Protein AF-A0A522U649-F1 (afdb_monomer)

Mean predicted aligned error: 7.78 Å

Radius of gyration: 14.53 Å; Cα contacts (8 Å, |Δi|>4): 89; chains: 1; bounding box: 38×26×35 Å

Nearest PDB structures (foldseek):
  6kn5-assembly1_A  TM=2.388E-01  e=5.925E+00  Homo sapiens

Structure (mmCIF, N/CA/C/O backbone):
data_AF-A0A522U649-F1
#
_entry.id   AF-A0A522U649-F1
#
loop_
_atom_site.group_PDB
_atom_site.id
_atom_site.type_symbol
_atom_site.label_atom_id
_atom_site.label_alt_id
_atom_site.label_comp_id
_atom_site.label_asym_id
_atom_site.label_entity_id
_atom_site.label_seq_id
_atom_site.pdbx_PDB_ins_code
_atom_site.Cartn_x
_atom_site.Cartn_y
_atom_site.Cartn_z
_atom_site.occupancy
_atom_site.B_iso_or_equiv
_atom_site.auth_seq_id
_atom_site.auth_comp_id
_atom_site.auth_asym_id
_atom_site.auth_atom_id
_atom_site.pdbx_PDB_model_num
ATOM 1 N N . MET A 1 1 ? 24.042 6.105 -14.793 1.00 60.78 1 MET A N 1
ATOM 2 C CA . MET A 1 1 ? 22.923 7.068 -14.619 1.00 60.78 1 MET A CA 1
ATOM 3 C C . MET A 1 1 ? 21.553 6.393 -14.651 1.00 60.78 1 MET A C 1
ATOM 5 O O . MET A 1 1 ? 20.691 6.826 -13.901 1.00 60.78 1 MET A O 1
ATOM 9 N N . GLU A 1 2 ? 21.332 5.354 -15.465 1.00 62.62 2 GLU A N 1
ATOM 10 C CA . GLU A 1 2 ? 20.043 4.635 -15.503 1.00 62.62 2 GLU A CA 1
ATOM 11 C C . GLU A 1 2 ? 19.763 3.792 -14.249 1.00 62.62 2 GLU A C 1
ATOM 13 O O . GLU A 1 2 ? 18.653 3.847 -13.729 1.00 62.62 2 GLU A O 1
ATOM 18 N N . GLU A 1 3 ? 20.771 3.117 -13.685 1.00 68.62 3 GLU A N 1
ATOM 19 C CA . GLU A 1 3 ? 20.616 2.338 -12.440 1.00 68.62 3 GLU A CA 1
ATOM 20 C C . GLU A 1 3 ? 20.117 3.188 -11.263 1.00 68.62 3 GLU A C 1
ATOM 22 O O . GLU A 1 3 ? 19.219 2.775 -10.535 1.00 68.62 3 GLU A O 1
ATOM 27 N N . GLY A 1 4 ? 20.623 4.418 -11.115 1.00 70.75 4 GLY A N 1
ATOM 28 C CA . GLY A 1 4 ? 20.170 5.335 -10.064 1.00 70.75 4 GLY A CA 1
ATOM 29 C C . GLY A 1 4 ? 18.702 5.749 -10.215 1.00 70.75 4 GLY A C 1
ATOM 30 O O . GLY A 1 4 ? 18.001 5.898 -9.217 1.00 70.75 4 GLY A O 1
ATOM 31 N N . ARG A 1 5 ? 18.203 5.877 -11.454 1.00 70.50 5 ARG A N 1
ATOM 32 C CA . ARG A 1 5 ? 16.780 6.158 -11.708 1.00 70.50 5 ARG A CA 1
ATOM 33 C C . ARG A 1 5 ? 15.907 4.944 -11.412 1.00 70.50 5 ARG A C 1
ATOM 35 O O . ARG A 1 5 ? 14.836 5.113 -10.842 1.00 70.50 5 ARG A O 1
ATOM 42 N N . ALA A 1 6 ? 16.363 3.744 -11.768 1.00 76.56 6 ALA A N 1
ATOM 43 C CA . ALA A 1 6 ? 15.642 2.505 -11.486 1.00 76.56 6 ALA A CA 1
ATOM 44 C C . ALA A 1 6 ? 15.506 2.257 -9.973 1.00 76.56 6 ALA A C 1
ATOM 46 O O . ALA A 1 6 ? 14.418 1.930 -9.501 1.00 76.56 6 ALA A O 1
ATOM 47 N N . ILE A 1 7 ? 16.577 2.493 -9.205 1.00 82.31 7 ILE A N 1
ATOM 48 C CA . ILE A 1 7 ? 16.556 2.409 -7.736 1.00 82.31 7 ILE A CA 1
ATOM 49 C C . ILE A 1 7 ? 15.599 3.457 -7.153 1.00 82.31 7 ILE A C 1
ATOM 51 O O . ILE A 1 7 ? 14.710 3.104 -6.382 1.00 82.31 7 ILE A O 1
ATOM 55 N N . GLY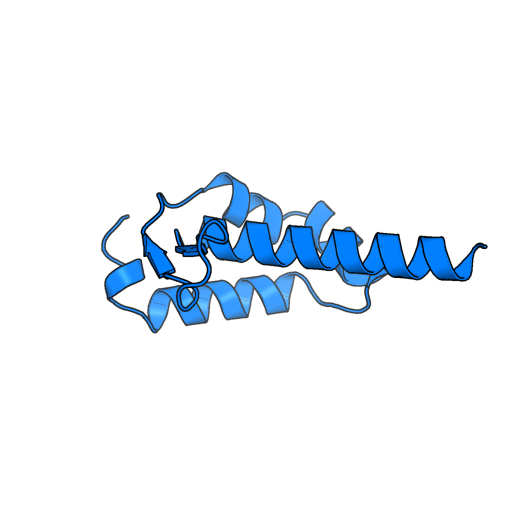 A 1 8 ? 15.704 4.718 -7.585 1.00 87.88 8 GLY A N 1
ATOM 56 C CA . GLY A 1 8 ? 14.822 5.785 -7.103 1.00 87.88 8 GLY A CA 1
ATOM 57 C C . GLY A 1 8 ? 13.340 5.540 -7.411 1.00 87.88 8 GLY A C 1
ATOM 58 O O . GLY A 1 8 ? 12.486 5.775 -6.560 1.00 87.88 8 GLY A O 1
ATOM 59 N N . ALA A 1 9 ? 13.022 5.017 -8.599 1.00 90.56 9 ALA A N 1
ATOM 60 C CA . ALA A 1 9 ? 11.654 4.659 -8.970 1.00 90.56 9 ALA A CA 1
ATOM 61 C C . ALA A 1 9 ? 11.110 3.513 -8.105 1.00 90.56 9 ALA A C 1
ATOM 63 O O 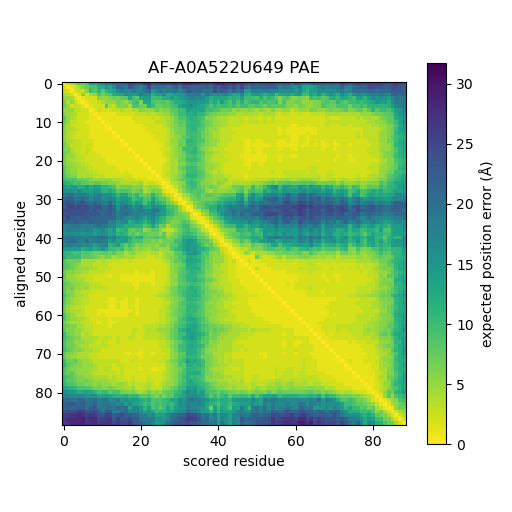. ALA A 1 9 ? 9.974 3.579 -7.634 1.00 90.56 9 ALA A O 1
ATOM 64 N N . ARG A 1 10 ? 11.931 2.488 -7.846 1.00 93.06 10 ARG A N 1
ATOM 65 C CA . ARG A 1 10 ? 11.569 1.386 -6.951 1.00 93.06 10 ARG A CA 1
ATOM 66 C C . ARG A 1 10 ? 11.299 1.882 -5.533 1.00 93.06 10 ARG A C 1
ATOM 68 O O . ARG A 1 10 ? 10.273 1.528 -4.958 1.00 93.06 10 ARG A O 1
ATOM 75 N N . ASP A 1 11 ? 12.178 2.714 -4.987 1.00 93.12 11 ASP A N 1
ATOM 76 C CA . ASP A 1 11 ? 12.025 3.256 -3.634 1.00 93.12 11 ASP A CA 1
ATOM 77 C C . ASP A 1 11 ? 10.782 4.141 -3.511 1.00 93.12 11 ASP A C 1
ATOM 79 O O . ASP A 1 11 ? 10.056 4.048 -2.519 1.00 93.12 11 ASP A O 1
ATOM 83 N N . LEU A 1 12 ? 10.481 4.932 -4.545 1.00 94.12 12 LEU A N 1
ATOM 84 C CA . LEU A 1 12 ? 9.259 5.726 -4.606 1.00 94.12 12 LEU A CA 1
ATOM 85 C C . LEU A 1 12 ? 8.006 4.843 -4.592 1.00 94.12 12 LEU A C 1
ATOM 87 O O . LEU A 1 12 ? 7.092 5.093 -3.810 1.00 94.12 12 LEU A O 1
ATOM 91 N N . ILE A 1 13 ? 7.966 3.789 -5.411 1.00 95.19 13 ILE A N 1
ATOM 92 C CA . ILE A 1 13 ? 6.835 2.852 -5.434 1.00 95.19 13 ILE A CA 1
ATOM 93 C C . ILE A 1 13 ? 6.651 2.199 -4.057 1.00 95.19 13 ILE A C 1
ATOM 95 O O . ILE A 1 13 ? 5.534 2.139 -3.540 1.00 95.19 13 ILE A O 1
ATOM 99 N N . LEU A 1 14 ? 7.741 1.763 -3.419 1.00 93.75 14 LEU A N 1
ATOM 100 C CA . LEU A 1 14 ? 7.693 1.208 -2.065 1.00 93.75 14 LEU A CA 1
ATOM 101 C C . LEU A 1 14 ? 7.170 2.226 -1.042 1.00 93.75 14 LEU A C 1
ATOM 103 O O . LEU A 1 14 ? 6.400 1.856 -0.156 1.00 93.75 14 LEU A O 1
ATOM 107 N N . ALA A 1 15 ? 7.562 3.496 -1.155 1.00 92.38 15 ALA A N 1
ATOM 108 C CA . ALA A 1 15 ? 7.067 4.563 -0.291 1.00 92.38 15 ALA A CA 1
ATOM 109 C C . ALA A 1 15 ? 5.557 4.794 -0.469 1.00 92.38 15 ALA A C 1
ATOM 111 O O . ALA A 1 15 ? 4.847 4.909 0.528 1.00 92.38 15 ALA A O 1
ATOM 112 N N . VAL A 1 16 ? 5.051 4.767 -1.708 1.00 94.25 16 VAL A N 1
ATOM 113 C CA . VAL A 1 16 ? 3.611 4.876 -2.004 1.00 94.25 16 VAL A CA 1
ATOM 114 C C . VAL A 1 16 ? 2.824 3.741 -1.347 1.00 94.25 16 VAL A C 1
ATOM 116 O O . VAL A 1 16 ? 1.821 4.000 -0.688 1.00 94.25 16 VAL A O 1
ATOM 119 N N . PHE A 1 17 ? 3.291 2.492 -1.456 1.00 94.88 17 PHE A N 1
ATOM 120 C CA . PHE A 1 17 ? 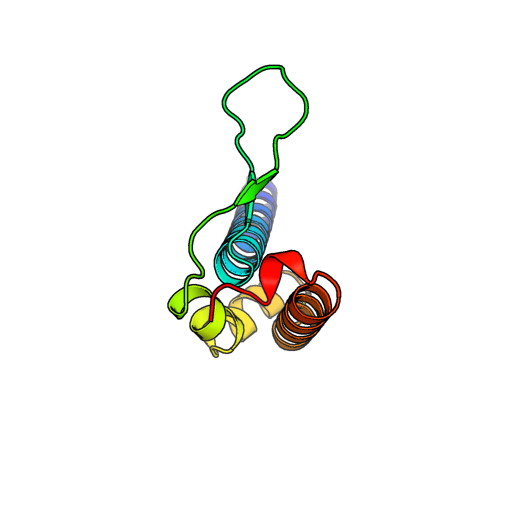2.627 1.367 -0.787 1.00 94.88 17 PHE A CA 1
ATOM 121 C C . PHE A 1 17 ? 2.634 1.502 0.732 1.00 94.88 17 PHE A C 1
ATOM 123 O O . PHE A 1 17 ? 1.610 1.265 1.366 1.00 94.88 17 PHE A O 1
ATOM 130 N N . ARG A 1 18 ? 3.765 1.900 1.325 1.00 91.88 18 ARG A N 1
ATOM 131 C CA . ARG A 1 18 ? 3.857 2.115 2.776 1.00 91.88 18 ARG A CA 1
ATOM 132 C C . ARG A 1 18 ? 2.874 3.181 3.247 1.00 91.88 18 ARG A C 1
ATOM 134 O O . ARG A 1 18 ? 2.207 2.960 4.252 1.00 91.88 18 ARG A O 1
ATOM 141 N N . LEU A 1 19 ? 2.760 4.286 2.510 1.00 90.94 19 LEU A N 1
ATOM 142 C CA . LEU A 1 19 ? 1.815 5.355 2.817 1.00 90.94 19 LEU A CA 1
ATOM 143 C C . LEU A 1 19 ? 0.366 4.871 2.694 1.00 90.94 19 LEU A C 1
ATOM 145 O O . LEU A 1 19 ? -0.404 5.035 3.631 1.00 90.94 19 LEU A O 1
ATOM 149 N N . ALA A 1 20 ? 0.014 4.197 1.596 1.00 92.31 20 ALA A N 1
ATOM 150 C CA . ALA A 1 20 ? -1.338 3.680 1.392 1.00 92.31 20 ALA A CA 1
ATOM 151 C C . ALA A 1 20 ? -1.751 2.658 2.464 1.00 92.31 20 ALA A C 1
ATOM 153 O O . ALA A 1 20 ? -2.887 2.670 2.933 1.00 92.31 20 ALA A O 1
ATOM 154 N N . VAL A 1 21 ? -0.831 1.786 2.891 1.00 91.81 21 VAL A N 1
ATOM 155 C CA . VAL A 1 21 ? -1.072 0.873 4.018 1.00 91.81 21 VAL A CA 1
ATOM 156 C C . VAL A 1 21 ? -1.269 1.665 5.307 1.00 91.81 21 VAL A C 1
ATOM 158 O O . VAL A 1 21 ? -2.254 1.447 6.001 1.00 91.81 21 VAL A O 1
ATOM 161 N N . ALA A 1 22 ? -0.374 2.601 5.619 1.00 88.56 22 ALA A N 1
ATOM 162 C CA . ALA A 1 22 ? -0.451 3.417 6.828 1.00 88.56 22 ALA A CA 1
ATOM 163 C C . ALA A 1 22 ? -1.785 4.185 6.920 1.00 88.56 22 ALA A C 1
ATOM 165 O O . ALA A 1 22 ? -2.481 4.093 7.932 1.00 88.56 22 ALA A O 1
ATOM 166 N N . ASP A 1 23 ? -2.206 4.827 5.831 1.00 89.12 23 ASP A N 1
ATOM 167 C CA . ASP A 1 23 ? -3.474 5.553 5.732 1.00 89.12 23 ASP A CA 1
ATOM 168 C C . ASP A 1 23 ? -4.696 4.627 5.784 1.00 89.12 23 ASP A C 1
ATOM 170 O O . ASP A 1 23 ? -5.683 4.930 6.460 1.00 89.12 23 ASP A O 1
ATOM 174 N N . SER A 1 24 ? -4.626 3.452 5.147 1.00 89.25 24 SER A N 1
ATOM 175 C CA . SER A 1 24 ? -5.678 2.434 5.252 1.00 89.25 24 SER A CA 1
ATOM 176 C C . SER A 1 24 ? -5.792 1.857 6.667 1.00 89.25 24 SER A C 1
ATOM 178 O O . SER A 1 24 ? -6.850 1.344 7.034 1.00 89.25 24 SER A O 1
ATOM 180 N N . LEU A 1 25 ? -4.716 1.894 7.454 1.00 87.12 25 LEU A N 1
ATOM 181 C CA . LEU A 1 25 ? -4.706 1.492 8.858 1.00 87.12 25 LEU A CA 1
ATOM 182 C C . LEU A 1 25 ? -5.048 2.654 9.802 1.00 87.12 25 LEU A C 1
ATOM 184 O O . LEU A 1 25 ? -5.228 2.412 10.990 1.00 87.12 25 LEU A O 1
ATOM 188 N N . GLY A 1 26 ? -5.121 3.900 9.321 1.00 84.81 26 GLY A N 1
ATOM 189 C CA . GLY A 1 26 ? -5.270 5.074 10.186 1.00 84.81 26 GLY A CA 1
ATOM 190 C C . GLY A 1 26 ? -4.065 5.263 11.116 1.00 84.81 26 GLY A C 1
ATOM 191 O O . GLY A 1 26 ? -4.212 5.657 12.274 1.00 84.81 26 GLY A O 1
ATOM 192 N N . VAL A 1 27 ? -2.865 4.920 10.646 1.00 82.75 27 VAL A N 1
ATOM 193 C CA . VAL A 1 27 ? -1.617 5.022 11.407 1.00 82.75 27 VAL A CA 1
ATOM 194 C C . VAL A 1 27 ? -0.710 6.033 10.743 1.00 82.75 27 VAL A C 1
ATOM 196 O O . VAL A 1 27 ? -0.308 5.840 9.604 1.00 82.75 27 VAL A O 1
ATOM 199 N N . TRP A 1 28 ? -0.322 7.070 11.475 1.00 74.12 28 TRP A N 1
ATOM 200 C CA . TRP A 1 28 ? 0.673 8.031 11.023 1.00 74.12 28 TRP A CA 1
ATOM 201 C C . TRP A 1 28 ? 1.950 7.867 11.846 1.00 74.12 28 TRP A C 1
ATOM 203 O O . TRP A 1 28 ? 1.919 7.545 13.036 1.00 74.12 28 TRP A O 1
ATOM 213 N N . TYR A 1 29 ? 3.092 8.050 11.196 1.00 65.75 29 TYR A N 1
ATOM 214 C CA . TYR A 1 29 ? 4.389 8.059 11.858 1.00 65.75 29 TYR A CA 1
ATOM 215 C C . TYR A 1 29 ? 4.917 9.487 11.808 1.00 65.75 29 TYR A C 1
ATOM 217 O O . TYR A 1 29 ? 5.241 9.998 10.739 1.00 65.75 29 TYR A O 1
ATOM 225 N N . GLY A 1 30 ? 4.957 10.154 12.963 1.00 60.50 30 GLY A N 1
ATOM 226 C CA . GLY A 1 30 ? 5.576 11.472 13.065 1.00 60.50 30 GLY A CA 1
ATOM 227 C C . GLY A 1 30 ? 7.091 11.344 12.918 1.00 60.50 30 GLY A C 1
ATOM 228 O O . GLY A 1 30 ? 7.718 10.622 13.695 1.00 60.50 30 GLY A O 1
ATOM 229 N N . HIS A 1 31 ? 7.667 12.036 11.934 1.00 55.53 31 HIS A N 1
ATOM 230 C CA . HIS A 1 31 ? 9.118 12.097 11.710 1.00 55.53 31 HIS A CA 1
ATOM 231 C C . HIS A 1 31 ? 9.761 13.391 12.241 1.00 55.53 31 HIS A C 1
ATOM 233 O O . HIS A 1 31 ? 10.965 13.576 12.086 1.00 55.53 31 HIS A O 1
ATOM 239 N N . ASP A 1 32 ? 8.984 14.267 12.885 1.00 57.00 32 ASP A N 1
ATOM 240 C CA . ASP A 1 32 ? 9.394 15.653 13.154 1.00 57.00 32 ASP A CA 1
ATOM 241 C C . ASP A 1 32 ? 10.313 15.855 14.373 1.00 57.00 32 ASP A C 1
ATOM 243 O O . ASP A 1 32 ? 10.784 16.968 14.592 1.00 57.00 32 ASP A O 1
ATOM 247 N N . GLU A 1 33 ? 10.631 14.827 15.166 1.00 43.91 33 GLU A N 1
ATOM 248 C CA . GLU A 1 33 ? 11.479 14.998 16.356 1.00 43.91 33 GLU A CA 1
ATOM 249 C C . GLU A 1 33 ? 12.538 13.895 16.507 1.00 43.91 33 GLU A C 1
ATOM 251 O O . GLU A 1 33 ? 12.285 12.751 16.133 1.00 43.91 33 GLU A O 1
ATOM 256 N N . PRO A 1 34 ? 13.691 14.179 17.154 1.00 57.44 34 PRO A N 1
ATOM 257 C CA . PRO A 1 34 ? 14.722 13.185 17.503 1.00 57.44 34 PRO A CA 1
ATOM 258 C C . PRO A 1 34 ? 14.257 12.120 18.526 1.00 57.44 34 PRO A C 1
ATOM 260 O O . PRO A 1 34 ? 15.064 11.362 19.061 1.00 57.44 34 PRO A O 1
ATOM 263 N N . ALA A 1 35 ? 12.959 12.075 18.828 1.00 55.31 35 ALA A N 1
ATOM 264 C CA . ALA A 1 35 ? 12.311 11.104 19.694 1.00 55.31 35 ALA A CA 1
ATOM 265 C C . ALA A 1 35 ? 12.057 9.775 18.945 1.00 55.31 35 ALA A C 1
ATOM 267 O O . ALA A 1 35 ? 12.014 9.758 17.714 1.00 55.31 35 ALA A O 1
ATOM 268 N N . PRO A 1 36 ? 11.855 8.643 19.653 1.00 58.44 36 PRO A N 1
ATOM 269 C CA . PRO A 1 36 ? 11.422 7.406 19.005 1.00 58.44 36 PRO A CA 1
ATOM 270 C C . PRO A 1 36 ? 10.158 7.660 18.181 1.00 58.44 36 PRO A C 1
ATOM 272 O O . PRO A 1 36 ? 9.270 8.372 18.648 1.00 58.44 36 PRO A O 1
ATOM 275 N N . VAL A 1 37 ? 10.095 7.080 16.975 1.00 60.88 37 VAL A N 1
ATOM 276 C CA . VAL A 1 37 ? 8.984 7.241 16.023 1.00 60.88 37 VAL A CA 1
ATOM 277 C C . VAL A 1 37 ? 7.658 7.044 16.761 1.00 60.88 37 VAL A C 1
ATOM 279 O O . VAL A 1 37 ? 7.293 5.925 17.132 1.00 60.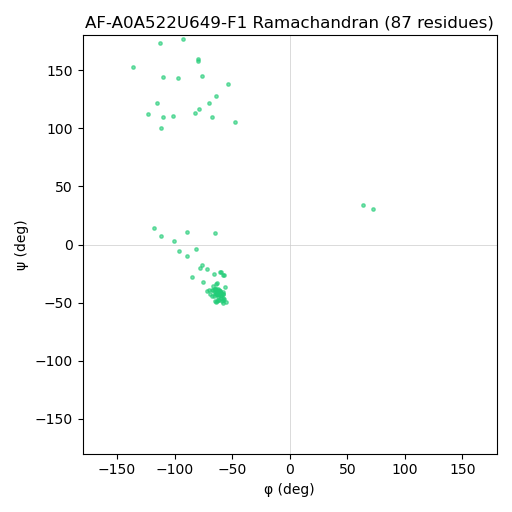88 37 VAL A O 1
ATOM 282 N N . LYS A 1 38 ? 6.946 8.145 17.020 1.00 60.22 38 LYS A N 1
ATOM 283 C CA . LYS A 1 38 ? 5.664 8.106 17.721 1.00 60.22 38 LYS A CA 1
ATOM 284 C C . LYS A 1 38 ? 4.610 7.675 16.709 1.00 60.22 38 LYS A C 1
ATOM 286 O O . LYS A 1 38 ? 4.362 8.373 15.727 1.00 60.22 38 LYS A O 1
ATOM 291 N N . ARG A 1 39 ? 3.996 6.517 16.956 1.00 66.81 39 ARG A N 1
ATOM 292 C CA . ARG A 1 39 ? 2.787 6.084 16.250 1.00 66.81 39 ARG A CA 1
ATOM 293 C C . ARG A 1 39 ? 1.655 7.021 16.668 1.00 66.81 39 ARG A C 1
ATOM 295 O O . ARG A 1 39 ? 1.218 6.975 17.817 1.00 66.81 39 ARG A O 1
ATOM 302 N N . THR A 1 40 ? 1.202 7.876 15.765 1.00 67.44 40 THR A N 1
ATOM 303 C CA . THR A 1 40 ? 0.015 8.707 15.960 1.00 67.44 40 THR A CA 1
ATOM 304 C C . THR A 1 40 ? -1.186 8.043 15.300 1.00 67.44 40 THR A C 1
ATOM 306 O O . THR A 1 40 ? -1.080 7.384 14.264 1.00 67.44 40 THR A O 1
ATOM 309 N N . LYS A 1 41 ? -2.349 8.161 15.945 1.00 66.31 41 LYS A N 1
ATOM 310 C CA .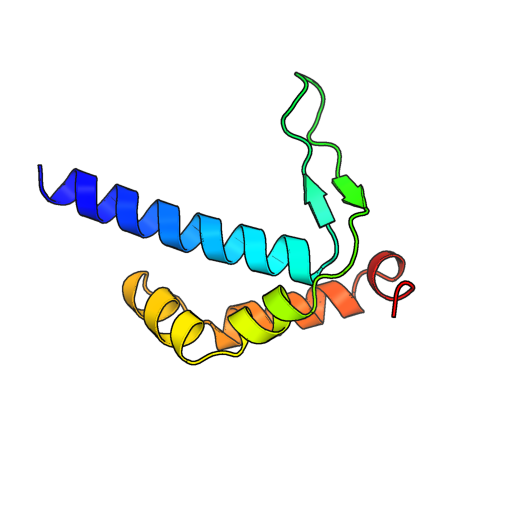 LYS A 1 41 ? -3.607 7.656 15.398 1.00 66.31 41 LYS A CA 1
ATOM 311 C C . LYS A 1 41 ? -4.139 8.696 14.412 1.00 66.31 41 LYS A C 1
ATOM 313 O O . LYS A 1 41 ? -4.451 9.811 14.822 1.00 66.31 41 LYS A O 1
ATOM 318 N N . GLY A 1 42 ? -4.166 8.343 13.133 1.00 66.44 42 GLY A N 1
ATOM 319 C CA . GLY A 1 42 ? -4.777 9.127 12.064 1.00 66.44 42 GLY A CA 1
ATOM 320 C C . GLY A 1 42 ? -6.231 8.716 11.822 1.00 66.44 42 GLY A C 1
ATOM 321 O O . GLY A 1 42 ? -6.743 7.778 12.439 1.00 66.44 42 GLY A O 1
ATOM 322 N N . GLY A 1 43 ? -6.902 9.425 10.913 1.00 70.56 43 GLY A N 1
ATOM 323 C CA . GLY A 1 43 ? -8.191 8.992 10.372 1.00 70.56 43 GLY A CA 1
ATOM 324 C C . GLY A 1 43 ? -8.002 7.872 9.347 1.00 70.56 43 GLY A C 1
ATOM 325 O O . GLY A 1 43 ? -7.017 7.876 8.611 1.00 70.56 43 GLY A O 1
ATOM 326 N N . LEU A 1 44 ? -8.938 6.922 9.296 1.00 77.19 44 LEU A N 1
ATOM 327 C CA . LEU A 1 44 ? -8.968 5.912 8.236 1.00 77.19 44 LEU A CA 1
ATOM 328 C C . LEU A 1 44 ? -9.213 6.598 6.889 1.00 77.19 44 LEU A C 1
ATOM 330 O O . LEU A 1 44 ? -10.189 7.335 6.741 1.00 77.19 44 LEU A O 1
ATOM 334 N N . ASN A 1 45 ? -8.358 6.328 5.904 1.00 82.31 45 ASN A N 1
ATOM 335 C CA . ASN A 1 45 ? -8.568 6.798 4.540 1.00 82.31 45 ASN A CA 1
ATOM 336 C C . ASN A 1 45 ? -9.115 5.663 3.661 1.00 82.31 45 ASN A C 1
ATOM 338 O O . ASN A 1 45 ? -8.412 4.702 3.339 1.00 82.31 45 ASN A O 1
ATOM 342 N N . VAL A 1 46 ? -10.380 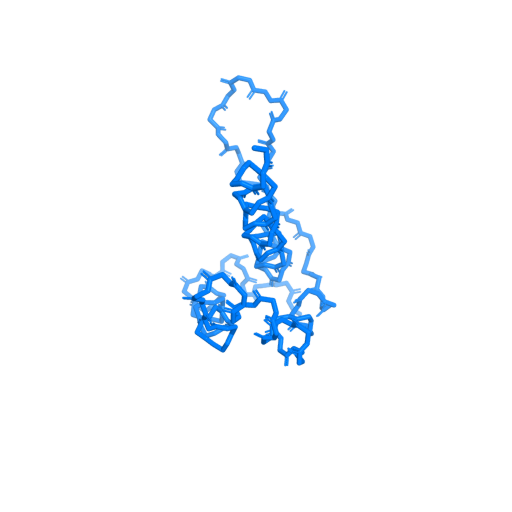5.788 3.255 1.00 83.44 46 VAL A N 1
ATOM 343 C CA . VAL A 1 46 ? -11.059 4.803 2.399 1.00 83.44 46 VAL A CA 1
ATOM 344 C C . VAL A 1 46 ? -10.414 4.728 1.012 1.00 83.44 46 VAL A C 1
ATOM 346 O O . VAL A 1 46 ? -10.233 3.627 0.486 1.00 83.44 46 VAL A O 1
ATOM 349 N N . GLU A 1 47 ? -9.986 5.864 0.457 1.00 90.31 47 GLU A N 1
ATOM 350 C CA . GLU A 1 47 ? -9.347 5.937 -0.863 1.00 90.31 47 GLU A CA 1
ATOM 351 C C . GLU A 1 47 ? -8.019 5.171 -0.883 1.00 90.31 47 GLU A C 1
ATOM 353 O O . GLU A 1 47 ? -7.678 4.532 -1.877 1.00 90.31 47 GLU A O 1
ATOM 358 N N . ALA A 1 48 ? -7.291 5.148 0.238 1.00 90.81 48 ALA A N 1
ATOM 359 C CA . ALA A 1 48 ? -6.062 4.367 0.360 1.00 90.81 48 ALA A CA 1
ATOM 360 C C . ALA A 1 48 ? -6.338 2.854 0.260 1.00 90.81 48 ALA A C 1
ATOM 362 O O . ALA A 1 48 ? -5.632 2.124 -0.442 1.00 90.81 48 ALA A O 1
ATOM 363 N N . GLY A 1 49 ? -7.418 2.383 0.889 1.00 90.12 49 GLY A N 1
ATOM 364 C CA . GLY A 1 49 ? -7.875 0.999 0.756 1.00 90.12 49 GLY A CA 1
ATOM 365 C C . GLY A 1 49 ? -8.380 0.668 -0.654 1.00 90.12 49 GLY A C 1
ATOM 366 O O . GLY A 1 49 ? -8.189 -0.445 -1.145 1.00 90.12 49 GLY A O 1
ATOM 367 N N . GLU A 1 50 ? -9.034 1.607 -1.338 1.00 94.31 50 GLU A N 1
ATOM 368 C CA . GLU A 1 50 ? -9.421 1.465 -2.751 1.00 94.31 50 GLU A CA 1
ATOM 369 C C . GLU A 1 50 ? -8.209 1.394 -3.679 1.00 94.31 50 GLU A C 1
ATOM 371 O O . GLU A 1 50 ? -8.141 0.497 -4.523 1.00 94.31 50 GLU A O 1
ATOM 376 N N . PHE A 1 51 ? -7.211 2.254 -3.468 1.00 95.38 51 PHE A N 1
ATOM 377 C CA . PHE A 1 51 ? -5.949 2.217 -4.196 1.00 95.38 51 PHE A CA 1
ATOM 378 C C . PHE A 1 51 ? -5.286 0.842 -4.084 1.00 95.38 51 PHE A C 1
ATOM 380 O O . PHE A 1 51 ? -4.970 0.252 -5.117 1.00 95.38 51 PHE A O 1
ATOM 387 N N . LEU A 1 52 ? -5.148 0.284 -2.873 1.00 94.69 52 LEU A N 1
ATOM 388 C CA . LEU A 1 52 ? -4.514 -1.027 -2.648 1.00 94.69 52 LEU A CA 1
ATOM 389 C C . LEU A 1 52 ? -5.219 -2.185 -3.377 1.00 94.69 52 LEU A C 1
ATOM 391 O O . LEU A 1 52 ? -4.592 -3.205 -3.666 1.00 94.69 52 LEU A O 1
ATOM 395 N N . ARG A 1 53 ? -6.511 -2.031 -3.692 1.00 96.00 53 ARG A N 1
ATOM 396 C CA . ARG A 1 53 ? -7.327 -3.010 -4.432 1.00 96.00 53 ARG A CA 1
ATOM 397 C C . ARG A 1 53 ? -7.411 -2.715 -5.933 1.00 96.00 53 ARG A C 1
ATOM 399 O O . ARG A 1 53 ? -7.999 -3.501 -6.675 1.00 96.00 53 ARG A O 1
ATOM 406 N N . SER A 1 54 ? -6.858 -1.593 -6.383 1.00 96.88 54 SER A N 1
ATOM 407 C CA . SER A 1 54 ? -6.985 -1.126 -7.760 1.00 96.88 54 SER A CA 1
ATOM 408 C C . SER A 1 54 ? -6.022 -1.841 -8.725 1.00 96.88 54 SER A C 1
ATOM 410 O O . SER A 1 54 ? -4.950 -2.305 -8.320 1.00 96.88 54 SER A O 1
ATOM 412 N N . PRO A 1 55 ? -6.333 -1.858 -10.036 1.00 96.94 55 PRO A N 1
ATOM 413 C CA . PRO A 1 55 ? -5.396 -2.309 -11.068 1.00 96.94 55 PRO A CA 1
ATOM 414 C C . PRO A 1 55 ? -4.087 -1.510 -11.088 1.00 96.94 55 PRO A C 1
ATOM 416 O O . PRO A 1 55 ? -3.050 -2.028 -11.492 1.00 96.94 55 PRO A O 1
ATOM 419 N N . TRP A 1 56 ? -4.124 -0.255 -10.634 1.00 96.19 56 TRP A N 1
ATOM 420 C CA . TRP A 1 56 ? -2.945 0.600 -10.581 1.00 96.19 56 TRP A CA 1
ATOM 421 C C . TRP A 1 56 ? -1.945 0.118 -9.529 1.00 96.19 56 TRP A C 1
ATOM 423 O O . TRP A 1 56 ? -0.754 0.013 -9.813 1.00 96.19 56 TRP A O 1
ATOM 433 N N . ALA A 1 57 ? -2.426 -0.274 -8.347 1.00 96.50 57 ALA A N 1
ATOM 434 C CA . ALA A 1 57 ? -1.580 -0.917 -7.349 1.00 96.50 57 ALA A CA 1
ATOM 435 C C . ALA A 1 57 ? -1.022 -2.252 -7.861 1.00 96.50 57 ALA A C 1
ATOM 437 O O . ALA A 1 57 ? 0.153 -2.530 -7.650 1.00 96.50 57 ALA A O 1
ATOM 438 N N . ALA A 1 58 ? -1.809 -3.060 -8.577 1.00 96.94 58 ALA A N 1
ATOM 439 C CA . ALA A 1 58 ? -1.291 -4.293 -9.177 1.00 96.94 58 ALA A CA 1
ATOM 440 C C . ALA A 1 58 ? -0.114 -4.008 -10.129 1.00 96.94 58 ALA A C 1
ATOM 442 O O . ALA A 1 58 ? 0.969 -4.556 -9.941 1.00 96.94 58 ALA A O 1
ATOM 443 N N . TYR A 1 59 ? -0.290 -3.063 -11.056 1.00 97.00 59 TYR A N 1
ATOM 444 C CA . TYR A 1 59 ? 0.758 -2.655 -11.992 1.00 97.00 59 TYR A CA 1
ATOM 445 C C . TYR A 1 59 ? 2.024 -2.142 -11.287 1.00 97.00 59 TYR A C 1
ATOM 447 O O . TYR A 1 59 ? 3.132 -2.569 -11.604 1.00 97.00 59 TYR A O 1
ATOM 455 N N . LEU A 1 60 ? 1.880 -1.250 -10.301 1.00 96.25 60 LEU A N 1
ATOM 456 C CA . LEU A 1 60 ? 3.025 -0.712 -9.562 1.00 96.25 60 LEU A CA 1
ATOM 457 C C . LEU A 1 60 ? 3.755 -1.789 -8.752 1.00 96.25 60 LEU A C 1
ATOM 459 O O . LEU A 1 60 ? 4.982 -1.764 -8.679 1.00 96.25 60 LEU A O 1
ATOM 463 N N . ALA A 1 61 ? 3.024 -2.730 -8.151 1.00 96.00 61 ALA A N 1
ATOM 464 C CA . ALA A 1 61 ? 3.618 -3.836 -7.409 1.00 96.00 61 ALA A CA 1
ATOM 465 C C . ALA A 1 61 ? 4.456 -4.737 -8.328 1.00 96.00 61 ALA A C 1
ATOM 467 O O . ALA A 1 61 ? 5.583 -5.083 -7.968 1.00 96.00 61 ALA A O 1
ATOM 468 N N . ASP A 1 62 ? 3.953 -5.039 -9.527 1.00 96.50 62 ASP A N 1
ATOM 469 C CA . ASP A 1 62 ? 4.659 -5.862 -10.510 1.00 96.50 62 ASP A CA 1
ATOM 470 C C . ASP A 1 62 ? 5.997 -5.225 -10.925 1.00 96.50 62 ASP A C 1
ATOM 472 O O . ASP A 1 62 ? 7.015 -5.918 -10.991 1.00 96.50 62 ASP A O 1
ATOM 476 N N . LEU A 1 63 ? 6.043 -3.895 -11.098 1.00 94.62 63 LEU A N 1
ATOM 477 C CA . LEU A 1 63 ? 7.277 -3.162 -11.426 1.00 94.62 63 LEU A CA 1
ATOM 478 C C . LEU A 1 63 ? 8.383 -3.303 -10.368 1.00 94.62 63 LEU A C 1
ATOM 480 O O . LEU A 1 63 ? 9.560 -3.132 -10.686 1.00 94.62 63 LEU A O 1
ATOM 484 N N . VAL A 1 64 ? 8.028 -3.603 -9.116 1.00 94.38 64 VAL A N 1
ATOM 485 C CA . VAL A 1 64 ? 8.986 -3.762 -8.008 1.00 94.38 64 VAL A CA 1
ATOM 486 C C . VAL A 1 64 ? 9.099 -5.200 -7.496 1.00 94.38 64 VAL A C 1
ATOM 488 O O . VAL A 1 64 ? 9.790 -5.432 -6.499 1.00 94.38 64 VAL A O 1
ATOM 491 N N . GLY A 1 65 ? 8.467 -6.161 -8.180 1.00 94.06 65 GLY A N 1
ATOM 492 C CA . GLY A 1 65 ? 8.497 -7.584 -7.831 1.00 94.06 65 GLY A CA 1
ATOM 493 C C . GLY A 1 65 ? 7.675 -7.942 -6.588 1.00 94.06 65 GLY A C 1
ATOM 494 O O . GLY A 1 65 ? 8.040 -8.856 -5.851 1.00 94.06 65 GLY A O 1
ATOM 495 N N . LEU A 1 66 ? 6.597 -7.203 -6.324 1.00 94.25 66 LEU A N 1
ATOM 496 C CA . LEU A 1 66 ? 5.663 -7.434 -5.220 1.00 94.25 66 LEU A CA 1
ATOM 497 C C . LEU A 1 66 ? 4.287 -7.870 -5.738 1.00 94.25 66 LEU A C 1
ATOM 499 O O . LEU A 1 66 ? 4.020 -7.853 -6.931 1.00 94.25 66 LEU A O 1
ATOM 503 N N . GLN A 1 67 ? 3.387 -8.233 -4.821 1.00 95.00 67 GLN A N 1
ATOM 504 C CA . GLN A 1 67 ? 1.994 -8.548 -5.141 1.00 95.00 67 GLN A CA 1
ATOM 505 C C . GLN A 1 67 ? 1.049 -7.655 -4.336 1.00 95.00 67 GLN A C 1
ATOM 507 O O . GLN A 1 67 ? 0.915 -7.828 -3.123 1.00 95.00 67 GLN A O 1
ATOM 512 N N . ALA A 1 68 ? 0.330 -6.747 -5.003 1.00 93.75 68 ALA A N 1
ATOM 513 C CA . ALA A 1 68 ? -0.621 -5.839 -4.347 1.00 93.75 68 ALA A CA 1
ATOM 514 C C . ALA A 1 68 ? -1.689 -6.585 -3.526 1.00 93.75 68 ALA A C 1
ATOM 516 O O . ALA A 1 68 ? -2.037 -6.174 -2.421 1.00 93.75 68 ALA A O 1
ATOM 517 N N . LYS A 1 69 ? -2.143 -7.750 -4.008 1.00 93.94 69 LYS A N 1
ATOM 518 C CA . LYS A 1 69 ? -3.089 -8.613 -3.283 1.00 93.94 69 LYS A CA 1
ATOM 519 C C . LYS A 1 69 ? -2.527 -9.124 -1.952 1.00 93.94 69 LYS A C 1
ATOM 521 O O . LYS A 1 69 ? -3.275 -9.217 -0.982 1.00 93.94 69 LYS A O 1
ATOM 526 N N . ALA A 1 70 ? -1.236 -9.459 -1.904 1.00 94.19 70 ALA A N 1
ATOM 527 C CA . ALA A 1 70 ? -0.583 -9.880 -0.668 1.00 94.19 70 ALA A CA 1
ATOM 528 C C . ALA A 1 70 ? -0.499 -8.708 0.320 1.00 94.19 70 ALA A C 1
ATOM 530 O O . ALA A 1 70 ? -0.887 -8.867 1.473 1.00 94.19 70 ALA A O 1
ATOM 531 N N . ILE A 1 71 ? -0.124 -7.518 -0.166 1.00 93.75 71 ILE A N 1
ATOM 532 C CA . ILE A 1 71 ? -0.071 -6.280 0.630 1.00 93.75 71 ILE A CA 1
ATOM 533 C C . ILE A 1 71 ? -1.446 -5.958 1.233 1.00 93.75 71 ILE A C 1
ATOM 535 O O . ILE A 1 71 ? -1.553 -5.680 2.428 1.00 93.75 71 ILE A O 1
ATOM 539 N N . TRP A 1 72 ? -2.517 -6.043 0.440 1.00 93.94 72 TRP A N 1
ATOM 540 C CA . TRP A 1 72 ? -3.880 -5.857 0.942 1.00 93.94 72 TRP A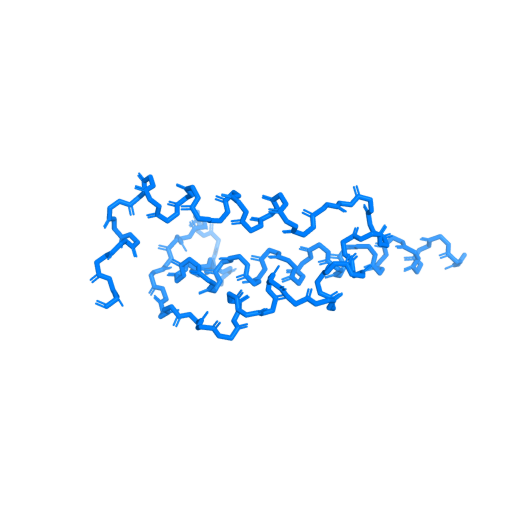 CA 1
ATOM 541 C C . TRP A 1 72 ? -4.257 -6.911 1.991 1.00 93.94 72 TRP A C 1
ATOM 543 O O . TRP A 1 72 ? -4.785 -6.570 3.047 1.00 93.94 72 TRP A O 1
ATOM 553 N N . GLY A 1 73 ? -3.944 -8.186 1.739 1.00 92.12 73 GLY A N 1
ATOM 554 C CA . GLY A 1 73 ? -4.191 -9.263 2.699 1.00 92.12 73 GLY A CA 1
ATOM 555 C C . GLY A 1 73 ? -3.486 -9.034 4.039 1.00 92.12 73 GLY A C 1
ATOM 556 O O . GLY A 1 73 ? -4.099 -9.213 5.090 1.00 92.12 73 GLY A O 1
A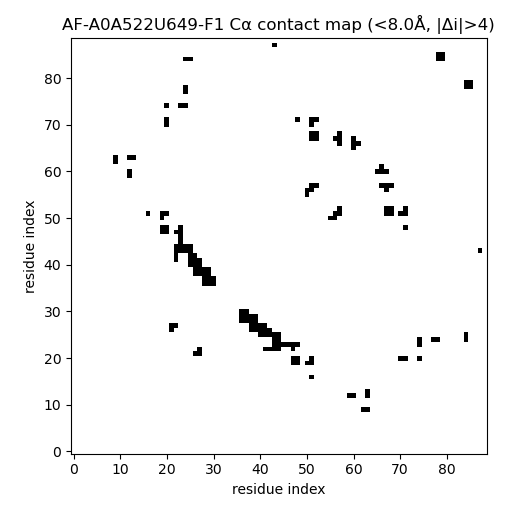TOM 557 N N . ASP A 1 74 ? -2.232 -8.582 4.012 1.00 92.50 74 ASP A N 1
ATOM 558 C CA . ASP A 1 74 ? -1.484 -8.185 5.209 1.00 92.50 74 ASP A CA 1
ATOM 559 C C . ASP A 1 74 ? -2.108 -6.988 5.919 1.00 92.50 74 ASP A C 1
ATOM 561 O O . ASP A 1 74 ? -2.247 -7.005 7.140 1.00 92.50 74 ASP A O 1
ATOM 565 N N . THR A 1 75 ? -2.550 -5.986 5.163 1.00 89.44 75 THR A N 1
ATOM 566 C CA . THR A 1 75 ? -3.218 -4.799 5.711 1.00 89.44 75 THR A CA 1
ATOM 567 C C . THR A 1 75 ? -4.472 -5.194 6.488 1.00 89.44 75 THR A C 1
ATOM 569 O O . THR A 1 75 ? -4.620 -4.820 7.648 1.00 89.44 75 THR A O 1
ATOM 572 N N . VAL A 1 76 ? -5.335 -6.031 5.905 1.00 89.75 76 VAL A N 1
ATOM 573 C CA . VAL A 1 76 ? -6.550 -6.523 6.575 1.00 89.75 76 VAL A CA 1
ATOM 574 C C . VAL A 1 76 ? -6.208 -7.357 7.811 1.00 89.75 76 VAL A C 1
ATOM 576 O O . VAL A 1 76 ? -6.836 -7.197 8.857 1.00 89.75 76 VAL A O 1
ATOM 579 N N . ARG A 1 77 ? -5.185 -8.221 7.739 1.00 90.25 77 ARG A N 1
ATOM 580 C CA . ARG A 1 77 ? -4.715 -8.976 8.913 1.00 90.25 77 ARG A CA 1
ATOM 581 C C . ARG A 1 77 ? -4.289 -8.051 10.050 1.00 90.25 77 ARG A C 1
ATOM 583 O O . ARG A 1 77 ? -4.641 -8.314 11.196 1.00 90.25 77 ARG A O 1
ATOM 590 N N . LEU A 1 78 ? -3.570 -6.974 9.740 1.00 86.94 78 LEU A N 1
ATOM 591 C CA . LEU A 1 78 ? -3.130 -5.987 10.726 1.00 86.94 78 LEU A CA 1
ATOM 592 C C . LEU A 1 78 ? -4.307 -5.210 11.333 1.00 86.94 78 LEU A C 1
ATOM 594 O O . LEU A 1 78 ? -4.317 -5.005 12.544 1.00 86.94 78 LEU A O 1
ATOM 598 N N . GLN A 1 79 ? -5.318 -4.845 10.536 1.00 83.38 79 GLN A N 1
ATOM 599 C CA . GLN A 1 79 ? -6.547 -4.214 11.046 1.00 83.38 79 GLN A CA 1
ATOM 600 C C . GLN A 1 79 ? -7.272 -5.109 12.057 1.00 83.38 79 GLN A C 1
ATOM 602 O O . GLN A 1 79 ? -7.749 -4.625 13.079 1.00 83.38 79 GLN A O 1
ATOM 607 N N . LEU A 1 80 ? -7.348 -6.414 11.777 1.00 82.31 80 LEU A N 1
ATOM 608 C CA . LEU A 1 80 ? -8.027 -7.385 12.639 1.00 82.31 80 LEU A CA 1
ATOM 609 C C . LEU A 1 80 ? -7.221 -7.734 13.898 1.00 82.31 80 LEU A C 1
ATOM 611 O O . LEU A 1 80 ? -7.806 -8.027 14.938 1.00 82.31 80 LEU A O 1
ATOM 615 N N . ALA A 1 81 ? -5.889 -7.733 13.806 1.00 82.81 81 ALA A N 1
ATOM 616 C CA . ALA A 1 81 ? -5.003 -8.084 14.913 1.00 82.81 81 ALA A CA 1
ATOM 617 C C . ALA A 1 81 ? -4.835 -6.957 15.948 1.00 82.81 81 ALA A C 1
ATOM 619 O O . ALA A 1 81 ? -4.434 -7.237 17.077 1.00 82.81 81 ALA A O 1
ATOM 620 N N . ASP A 1 82 ? -5.127 -5.704 15.584 1.00 75.75 82 ASP A N 1
ATOM 621 C CA . ASP A 1 82 ? -5.003 -4.542 16.468 1.00 75.75 82 ASP A CA 1
ATOM 622 C C . ASP A 1 82 ? -6.394 -3.958 16.810 1.00 75.75 82 ASP A C 1
ATOM 624 O O . ASP A 1 82 ? -6.963 -3.185 16.032 1.00 75.75 82 ASP A O 1
ATOM 628 N N . PRO A 1 83 ? -6.955 -4.268 17.999 1.00 62.03 83 PRO 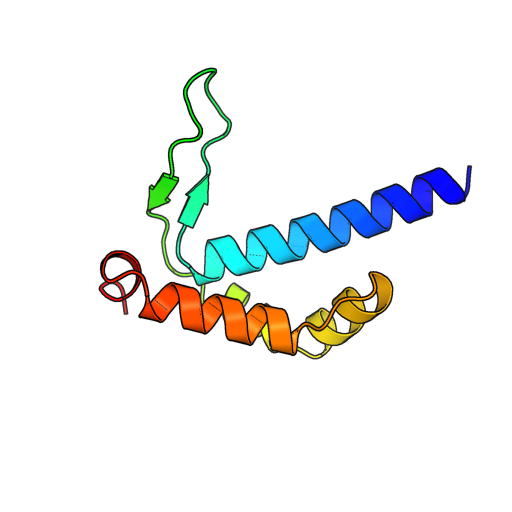A N 1
ATOM 629 C CA . PRO A 1 83 ? -8.257 -3.760 18.435 1.00 62.03 83 PRO A CA 1
ATOM 630 C C . PRO A 1 83 ? -8.340 -2.230 18.447 1.00 62.03 83 PRO A C 1
ATOM 632 O O . PRO A 1 83 ? -9.427 -1.673 18.288 1.00 62.03 83 PRO A O 1
ATOM 635 N N . GLN A 1 84 ? -7.202 -1.539 18.599 1.00 62.72 84 GLN A N 1
ATOM 636 C CA . GLN A 1 84 ? -7.146 -0.079 18.592 1.00 62.72 84 GLN A CA 1
ATOM 637 C C . GLN A 1 84 ? -7.374 0.508 17.190 1.00 62.72 84 GLN A C 1
ATOM 639 O O . GLN A 1 84 ? -7.787 1.669 17.096 1.00 62.72 84 GLN A O 1
ATOM 644 N N . LEU A 1 85 ? -7.162 -0.279 16.126 1.00 60.53 85 LEU A N 1
ATOM 645 C CA . LEU A 1 85 ? -7.466 0.075 14.733 1.00 60.53 85 LEU A CA 1
ATOM 646 C C . LEU A 1 85 ? -8.924 -0.214 14.344 1.00 60.53 85 LEU A C 1
ATOM 648 O O . LEU A 1 85 ? -9.471 0.479 13.494 1.00 60.53 85 LEU A O 1
ATOM 652 N N . SER A 1 86 ? -9.571 -1.196 14.982 1.00 51.69 86 SER A N 1
ATOM 653 C CA . SER A 1 86 ? -10.927 -1.655 14.619 1.00 51.69 86 SER A CA 1
ATOM 654 C C . SER A 1 86 ? -12.082 -0.739 15.064 1.00 51.69 86 SER A C 1
ATOM 656 O O . SER A 1 86 ? -13.190 -0.848 14.552 1.00 51.69 86 SER A O 1
ATOM 658 N N . LEU A 1 87 ? -11.837 0.172 16.013 1.00 49.47 87 LEU A N 1
ATOM 659 C CA . LEU A 1 87 ? -12.868 0.958 16.715 1.00 49.47 87 LEU A CA 1
ATOM 660 C C . LEU A 1 87 ? -13.255 2.289 16.036 1.00 49.47 87 LEU A C 1
ATOM 662 O O . LEU A 1 87 ? -13.899 3.124 16.667 1.00 49.47 87 LEU A O 1
ATOM 666 N N . ALA A 1 88 ? -12.820 2.521 14.795 1.00 44.41 88 ALA A N 1
ATOM 667 C CA . ALA A 1 88 ? -13.008 3.789 14.077 1.00 44.41 88 ALA A CA 1
ATOM 668 C C . ALA A 1 88 ? -13.855 3.673 12.792 1.00 44.41 88 ALA A C 1
ATOM 670 O O . ALA A 1 88 ? -13.829 4.597 11.980 1.00 44.41 88 ALA A O 1
ATOM 671 N N . ALA A 1 89 ? -14.562 2.553 12.604 1.00 43.03 89 ALA A N 1
ATOM 672 C CA . ALA A 1 89 ? -15.529 2.365 11.520 1.00 43.03 89 ALA A CA 1
ATOM 673 C C . ALA A 1 89 ? -16.931 2.833 11.930 1.00 43.03 89 ALA A C 1
ATOM 675 O O . ALA A 1 89 ? -17.333 2.532 13.079 1.00 43.03 89 ALA A O 1
#

Foldseek 3Di:
DVVVVLVVLLVVLVVLLVVLLCLQLQWDFDPPDPDPGDTDRHARDVVSLVCLVDVVNQVSQVSNVHGSVVSSVVSVVVCVVDPVSVPRD

Sequence (89 aa):
MEEGRAIGARDLILAVFRLAVADSLGVWYGHDEPAPVKRTKGGLNVEAGEFLRSPWAAYLADLVGLQAKAIWGDTVRLQLADPQLSLAA

Solvent-accessible surface area (backbone atoms only — not comparable to full-atom values): 5034 Å² total; per-residue (Å²): 117,66,66,62,52,54,52,51,52,44,52,50,54,54,50,52,52,52,49,31,50,27,32,44,54,14,44,38,71,55,79,88,56,102,57,79,76,46,79,40,83,49,69,69,33,67,64,31,49,49,43,44,72,31,74,64,34,40,54,56,21,52,79,65,76,49,54,26,68,56,55,44,52,50,48,54,51,52,40,71,73,33,70,87,53,58,77,78,121

Secondary structure (DSSP, 8-state):
-HHHHHHHHHHHHHHHHHHHHHHHTTEEEE-SSSSS-EEEE----HHHHHHHHSHHHHHHHHHTT--HHHHHHHHHHHHHH-HHHHTT-

pLDDT: mean 81.36, std 15.51, range [43.03, 97.0]